Protein AF-A0A9N8VRM2-F1 (afdb_monomer_lite)

Sequence (56 aa):
MPVHTVETILLSVISMLSSPNDESPANIEAAKEWRDKYPQFKKRVQGIVRRSADAL

Structure (mmCIF, N/CA/C/O backbone):
data_AF-A0A9N8VRM2-F1
#
_entry.id   AF-A0A9N8VR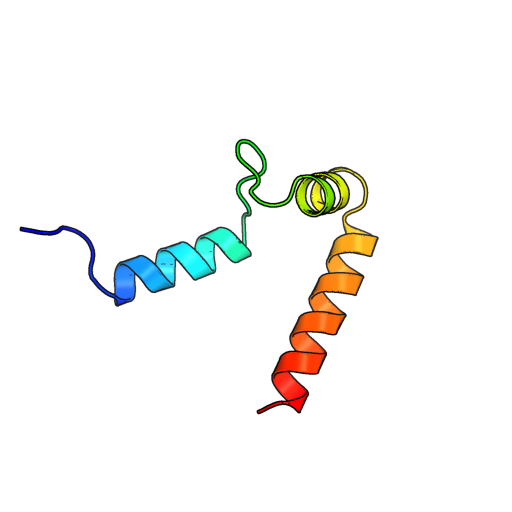M2-F1
#
loop_
_atom_site.group_PDB
_atom_site.id
_atom_site.type_symbol
_atom_site.label_atom_id
_atom_site.label_alt_id
_atom_site.label_comp_id
_atom_site.label_asym_id
_atom_site.label_entity_id
_atom_site.label_seq_id
_atom_site.pdbx_PDB_ins_code
_atom_site.Cartn_x
_atom_site.Cartn_y
_atom_site.Cartn_z
_atom_site.occupancy
_atom_site.B_iso_or_equiv
_atom_site.auth_seq_id
_atom_site.auth_comp_id
_atom_site.auth_asym_id
_atom_site.auth_atom_id
_atom_site.pdbx_PDB_model_num
ATOM 1 N N . MET A 1 1 ? 21.434 5.327 -19.598 1.00 49.66 1 MET A N 1
ATOM 2 C CA . MET A 1 1 ? 20.459 4.229 -19.777 1.00 49.66 1 MET A CA 1
ATOM 3 C C . MET A 1 1 ? 19.352 4.434 -18.749 1.00 49.66 1 MET A C 1
ATOM 5 O O . MET A 1 1 ? 19.708 4.806 -17.635 1.00 49.66 1 MET A O 1
ATOM 9 N N . PRO A 1 2 ? 18.056 4.300 -19.081 1.00 78.38 2 PRO A N 1
ATOM 10 C CA . PRO A 1 2 ? 17.002 4.414 -18.074 1.00 78.38 2 PRO A CA 1
ATOM 11 C C . PRO A 1 2 ? 17.202 3.332 -17.006 1.00 78.38 2 PRO A C 1
ATOM 13 O O . PRO A 1 2 ? 17.381 2.162 -17.332 1.00 78.38 2 PRO A O 1
ATOM 16 N N . VAL A 1 3 ? 17.252 3.754 -15.741 1.00 84.69 3 VAL A N 1
ATOM 17 C CA . VAL A 1 3 ? 17.595 2.897 -14.589 1.00 84.69 3 VAL A CA 1
ATOM 18 C C . VAL A 1 3 ? 16.433 1.982 -14.192 1.00 84.69 3 VAL A C 1
ATOM 20 O O . VAL A 1 3 ? 16.650 0.937 -13.587 1.00 84.69 3 VAL A O 1
ATOM 23 N N . HIS A 1 4 ? 15.203 2.346 -14.557 1.00 89.75 4 HIS A N 1
ATOM 24 C CA . HIS A 1 4 ? 14.007 1.616 -14.157 1.00 89.75 4 HIS A CA 1
ATOM 25 C C . HIS A 1 4 ? 13.519 0.660 -15.247 1.00 89.75 4 HIS A C 1
ATOM 27 O O . HIS A 1 4 ? 13.276 1.059 -16.386 1.00 89.75 4 HIS A O 1
ATOM 33 N N . THR A 1 5 ? 13.328 -0.600 -14.860 1.00 95.44 5 THR A N 1
ATOM 34 C CA . THR A 1 5 ? 12.589 -1.620 -15.613 1.00 95.44 5 THR A CA 1
ATOM 35 C C . THR A 1 5 ? 11.154 -1.728 -15.089 1.00 95.44 5 THR A C 1
ATOM 37 O O . THR A 1 5 ? 10.855 -1.276 -13.980 1.00 95.44 5 THR A O 1
ATOM 40 N N . VAL A 1 6 ? 10.264 -2.377 -15.849 1.00 95.62 6 VAL A N 1
ATOM 41 C CA . VAL A 1 6 ? 8.883 -2.661 -15.407 1.00 95.62 6 VAL A CA 1
ATOM 42 C C . VAL A 1 6 ? 8.868 -3.377 -14.054 1.00 95.62 6 VAL A C 1
ATOM 44 O O . VAL A 1 6 ? 8.109 -2.997 -13.171 1.00 95.62 6 VAL A O 1
ATOM 47 N N . GLU A 1 7 ? 9.754 -4.353 -13.857 1.00 95.75 7 GLU A N 1
ATOM 48 C CA . GLU A 1 7 ? 9.898 -5.073 -12.589 1.00 95.75 7 GLU A CA 1
ATOM 49 C C . GLU A 1 7 ? 10.222 -4.126 -11.426 1.00 95.75 7 GLU A C 1
ATOM 51 O O . GLU A 1 7 ? 9.537 -4.146 -10.405 1.00 95.75 7 GLU A O 1
ATOM 56 N N . THR A 1 8 ? 11.204 -3.231 -11.597 1.00 96.00 8 THR A N 1
ATOM 57 C CA . THR A 1 8 ? 11.565 -2.269 -10.541 1.00 96.00 8 THR A CA 1
ATOM 58 C C . THR A 1 8 ? 10.429 -1.295 -10.222 1.00 96.00 8 THR A C 1
ATOM 60 O O . THR A 1 8 ? 10.256 -0.906 -9.068 1.00 96.00 8 THR A O 1
ATOM 63 N N . ILE A 1 9 ? 9.611 -0.944 -11.220 1.00 96.19 9 ILE A N 1
ATOM 64 C CA . ILE A 1 9 ? 8.427 -0.100 -11.032 1.00 96.19 9 ILE A CA 1
ATOM 65 C C . ILE A 1 9 ? 7.357 -0.863 -10.242 1.00 96.19 9 ILE A C 1
ATOM 67 O O . ILE A 1 9 ? 6.815 -0.332 -9.275 1.00 96.19 9 ILE A O 1
ATOM 71 N N . LEU A 1 10 ? 7.077 -2.119 -10.597 1.00 97.25 10 LEU A N 1
ATOM 72 C CA . LEU A 1 10 ? 6.087 -2.941 -9.894 1.00 97.25 10 LEU A CA 1
ATOM 73 C C . LEU A 1 10 ? 6.487 -3.201 -8.437 1.00 97.25 10 LEU A C 1
ATOM 75 O O . LEU A 1 10 ? 5.646 -3.087 -7.545 1.00 97.25 10 LEU A O 1
ATOM 79 N N . LEU A 1 11 ? 7.768 -3.472 -8.175 1.00 96.44 11 LEU A N 1
ATOM 80 C CA . LEU A 1 11 ? 8.292 -3.615 -6.814 1.00 96.44 11 LEU A CA 1
ATOM 81 C C . LEU A 1 11 ? 8.097 -2.335 -5.991 1.00 96.44 11 LEU A C 1
ATOM 83 O O . LEU A 1 11 ? 7.700 -2.402 -4.824 1.00 96.44 11 LEU A O 1
ATOM 87 N N . SER A 1 12 ? 8.317 -1.167 -6.601 1.00 95.75 12 SER A N 1
ATOM 88 C CA . SER A 1 12 ? 8.067 0.126 -5.959 1.00 95.75 12 SER A CA 1
ATOM 89 C C . SER A 1 12 ? 6.586 0.314 -5.614 1.00 95.75 12 SER A C 1
ATOM 91 O O . SER A 1 12 ? 6.275 0.699 -4.488 1.00 95.75 12 SER A O 1
ATOM 93 N N . VAL A 1 13 ? 5.668 -0.039 -6.521 1.00 96.56 13 VAL A N 1
ATOM 94 C CA . VAL A 1 13 ? 4.219 0.041 -6.268 1.00 96.56 13 VAL A CA 1
ATOM 95 C C . VAL A 1 13 ? 3.795 -0.880 -5.119 1.00 96.56 13 VAL A C 1
ATOM 97 O O . VAL A 1 13 ? 3.066 -0.446 -4.229 1.00 96.56 13 VAL A O 1
ATOM 100 N N . ILE A 1 14 ? 4.274 -2.128 -5.086 1.00 96.44 14 ILE A N 1
ATOM 101 C CA . ILE A 1 14 ? 3.967 -3.076 -3.998 1.00 96.44 14 ILE A CA 1
ATOM 102 C C . ILE A 1 14 ? 4.483 -2.544 -2.652 1.00 96.44 14 ILE A C 1
ATOM 104 O O . ILE A 1 14 ? 3.772 -2.583 -1.642 1.00 96.44 14 ILE A O 1
ATOM 108 N N . SER A 1 15 ? 5.702 -2.004 -2.645 1.00 95.81 15 SER A N 1
ATOM 109 C CA . SER A 1 15 ? 6.316 -1.417 -1.449 1.00 95.81 15 SER A CA 1
ATOM 110 C C . SER A 1 15 ? 5.515 -0.211 -0.953 1.00 95.81 15 SER A C 1
ATOM 112 O O . SER A 1 15 ? 5.213 -0.115 0.235 1.00 95.81 15 SER A O 1
ATOM 114 N N . MET A 1 16 ? 5.079 0.657 -1.870 1.00 95.94 16 MET A N 1
ATOM 115 C CA . MET A 1 16 ? 4.237 1.815 -1.565 1.00 95.94 16 MET A CA 1
ATOM 116 C C . MET A 1 16 ? 2.868 1.413 -0.995 1.00 95.94 16 MET A C 1
ATOM 118 O O . MET A 1 16 ? 2.365 2.077 -0.097 1.00 95.94 16 MET A O 1
ATOM 122 N N . LEU A 1 17 ? 2.254 0.323 -1.467 1.00 95.44 17 LEU A N 1
ATOM 123 C CA . LEU A 1 17 ? 0.995 -0.170 -0.891 1.00 95.44 17 LEU A CA 1
ATOM 124 C C . LEU A 1 17 ? 1.169 -0.705 0.538 1.00 95.44 17 LEU A C 1
ATOM 126 O O . LEU A 1 17 ? 0.232 -0.642 1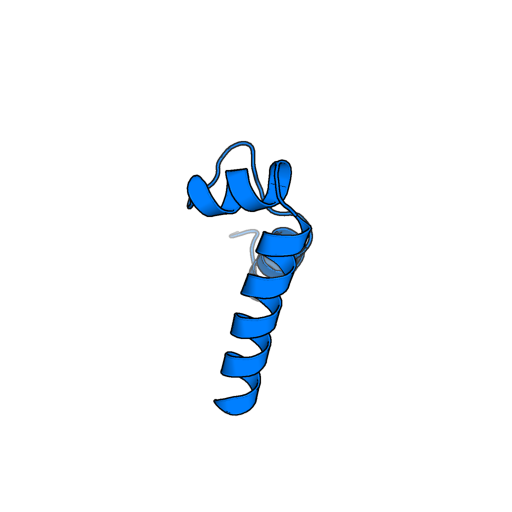.334 1.00 95.44 17 LEU A O 1
ATOM 130 N N . SER A 1 18 ? 2.356 -1.219 0.863 1.00 93.75 18 SER A N 1
ATOM 131 C CA . SER A 1 18 ? 2.686 -1.732 2.199 1.00 93.75 18 SER A CA 1
ATOM 132 C C . SER A 1 18 ? 3.045 -0.609 3.177 1.00 93.75 18 SER A C 1
ATOM 134 O O . SER A 1 18 ? 2.712 -0.693 4.358 1.00 93.75 18 SER A O 1
ATOM 136 N N . SER A 1 19 ? 3.687 0.450 2.678 1.00 93.50 19 SER A N 1
ATOM 137 C CA . SER A 1 19 ? 4.054 1.654 3.425 1.00 93.50 19 SER A CA 1
ATOM 138 C C . SER A 1 19 ? 3.705 2.902 2.601 1.00 93.50 19 SER A C 1
ATOM 140 O O . SER A 1 19 ? 4.557 3.403 1.861 1.00 93.50 19 SER A O 1
ATOM 142 N N . PRO A 1 20 ? 2.454 3.392 2.688 1.00 93.44 20 PRO A N 1
ATOM 143 C CA . PRO A 1 20 ? 2.008 4.567 1.944 1.00 93.44 20 PRO A CA 1
ATOM 144 C C . PRO A 1 20 ? 2.843 5.808 2.275 1.00 93.44 20 PRO A C 1
ATOM 146 O O . PRO A 1 20 ? 3.287 5.970 3.408 1.00 93.44 20 PRO A O 1
ATOM 149 N N . ASN A 1 21 ? 3.012 6.711 1.305 1.00 92.75 21 ASN A N 1
ATOM 150 C CA . ASN A 1 21 ? 3.625 8.016 1.550 1.00 92.75 21 ASN A CA 1
ATOM 151 C C . ASN A 1 21 ? 2.570 9.001 2.079 1.00 92.75 21 ASN A C 1
ATOM 153 O O . ASN A 1 21 ? 1.718 9.475 1.323 1.00 92.75 21 ASN A O 1
ATOM 157 N N . ASP A 1 22 ? 2.625 9.299 3.373 1.00 86.88 22 ASP A N 1
ATOM 158 C CA . ASP A 1 22 ? 1.687 10.185 4.055 1.00 86.88 22 ASP A CA 1
ATOM 159 C C . ASP A 1 22 ? 2.204 11.633 4.212 1.00 86.88 22 ASP A C 1
ATOM 161 O O . ASP A 1 22 ? 1.422 12.513 4.598 1.00 86.88 22 ASP A O 1
ATOM 165 N N . GLU A 1 23 ? 3.469 11.886 3.847 1.00 90.88 23 GLU A N 1
ATOM 166 C CA . GLU A 1 23 ? 4.096 13.213 3.725 1.00 90.88 23 GLU A CA 1
ATOM 167 C C . GLU A 1 23 ? 3.646 13.938 2.449 1.00 90.88 23 GLU A C 1
ATOM 169 O O . GLU A 1 23 ? 3.509 15.161 2.426 1.00 90.88 23 GLU A O 1
ATOM 174 N N . SER A 1 24 ? 3.372 13.179 1.383 1.00 95.44 24 SER A N 1
ATOM 175 C CA . SER A 1 24 ? 2.854 13.696 0.112 1.00 95.44 24 SER A CA 1
ATOM 176 C C . SER A 1 24 ? 1.685 12.843 -0.404 1.00 95.44 24 SER A C 1
ATOM 178 O O . SER A 1 24 ? 1.810 12.126 -1.402 1.00 95.44 24 SER A O 1
ATOM 180 N N . PRO A 1 25 ? 0.525 12.867 0.280 1.00 95.94 25 PRO A N 1
ATOM 181 C CA . PRO A 1 25 ? -0.589 12.011 -0.086 1.00 95.94 25 PRO A CA 1
ATOM 182 C C . PRO A 1 25 ? -1.352 12.575 -1.286 1.00 95.94 25 PRO A C 1
ATOM 184 O O . PRO A 1 25 ? -1.824 13.710 -1.268 1.00 95.94 25 PRO A O 1
ATOM 187 N N . ALA A 1 26 ? -1.585 11.738 -2.297 1.00 96.88 26 ALA A N 1
ATOM 188 C CA . ALA A 1 26 ? -2.498 12.078 -3.391 1.00 96.88 26 ALA A CA 1
ATOM 189 C C . ALA A 1 26 ? -3.968 12.138 -2.927 1.00 96.88 26 ALA A C 1
ATOM 191 O O . ALA A 1 26 ? -4.771 12.888 -3.475 1.00 96.88 26 ALA A O 1
ATOM 192 N N . ASN A 1 27 ? -4.323 11.352 -1.903 1.00 96.75 27 ASN A N 1
ATOM 193 C CA . ASN A 1 27 ? -5.635 11.375 -1.263 1.00 96.75 27 ASN A CA 1
ATOM 194 C C . ASN A 1 27 ? -5.484 11.750 0.218 1.00 96.75 27 ASN A C 1
ATOM 196 O O . ASN A 1 27 ? -5.126 10.918 1.054 1.00 96.75 27 ASN A O 1
ATOM 200 N N . ILE A 1 28 ? -5.783 13.013 0.527 1.00 96.06 28 ILE A N 1
ATOM 201 C CA . ILE A 1 28 ? -5.654 13.589 1.872 1.00 96.06 28 ILE A CA 1
ATOM 202 C C . ILE A 1 28 ? -6.589 12.892 2.872 1.00 96.06 28 ILE A C 1
ATOM 204 O O . ILE A 1 28 ? -6.195 12.640 4.011 1.00 96.06 28 ILE A O 1
ATOM 208 N N . GLU A 1 29 ? -7.810 12.544 2.460 1.00 95.44 29 GLU A N 1
ATOM 209 C CA . GLU A 1 29 ? -8.787 11.880 3.329 1.00 95.44 29 GLU A CA 1
ATOM 210 C C . GLU A 1 29 ? -8.318 10.481 3.722 1.00 95.44 29 GLU A C 1
ATOM 212 O O . GLU A 1 29 ? -8.335 10.136 4.902 1.00 95.44 29 GLU A O 1
ATOM 217 N N . ALA A 1 30 ? -7.846 9.699 2.748 1.00 95.94 30 ALA A N 1
ATOM 218 C CA . ALA A 1 30 ? -7.325 8.358 2.985 1.00 95.94 30 ALA A CA 1
ATOM 219 C C . ALA A 1 30 ? -6.068 8.388 3.864 1.00 95.94 30 ALA A C 1
ATOM 221 O O . ALA A 1 30 ? -5.939 7.557 4.757 1.00 95.94 30 ALA A O 1
ATOM 222 N N . ALA A 1 31 ? -5.173 9.363 3.664 1.00 96.56 31 ALA A N 1
ATOM 223 C CA . ALA A 1 31 ? -3.990 9.534 4.506 1.00 96.56 31 ALA A CA 1
ATOM 224 C C . ALA A 1 31 ? -4.355 9.895 5.953 1.00 96.56 31 ALA A C 1
ATOM 226 O O . ALA A 1 31 ? -3.784 9.349 6.897 1.00 96.56 31 ALA A O 1
ATOM 227 N N . LYS A 1 32 ? -5.352 10.769 6.146 1.00 95.56 32 LYS A N 1
ATOM 228 C CA . LYS A 1 32 ? -5.878 11.088 7.477 1.00 95.56 32 LYS A CA 1
ATOM 229 C C . LYS A 1 32 ? -6.545 9.875 8.129 1.00 95.56 32 LYS A C 1
ATOM 231 O O . LYS A 1 32 ? -6.304 9.604 9.299 1.00 95.56 32 LYS A O 1
ATOM 236 N N . GLU A 1 33 ? -7.355 9.124 7.383 1.00 96.19 33 GLU A N 1
ATOM 237 C CA . GLU A 1 33 ? -7.985 7.892 7.869 1.00 96.19 33 GLU A CA 1
ATOM 238 C C . GLU A 1 33 ? -6.934 6.833 8.239 1.00 96.19 33 GLU A C 1
ATOM 240 O O . GLU A 1 33 ? -7.069 6.172 9.263 1.00 96.19 33 GLU A O 1
ATOM 245 N N . TRP A 1 34 ? -5.861 6.710 7.454 1.00 95.94 34 TRP A N 1
ATOM 246 C CA . TRP A 1 34 ? -4.749 5.800 7.727 1.00 95.94 34 TRP A CA 1
ATOM 247 C C . TRP A 1 34 ? -4.004 6.156 9.022 1.00 95.94 34 TRP A C 1
ATOM 249 O O . TRP A 1 34 ? -3.786 5.262 9.839 1.00 95.94 34 TRP A O 1
ATOM 259 N N . ARG A 1 35 ? -3.689 7.441 9.254 1.00 94.56 35 ARG A N 1
ATOM 260 C CA . ARG A 1 35 ? -3.016 7.914 10.481 1.00 94.56 35 ARG A CA 1
ATOM 261 C C . ARG A 1 35 ? -3.904 7.854 11.722 1.00 94.56 35 ARG A C 1
ATOM 263 O O . ARG A 1 35 ? -3.509 7.301 12.744 1.00 94.56 35 ARG A O 1
ATOM 270 N N . ASP A 1 36 ? -5.104 8.420 11.632 1.00 96.81 36 ASP A N 1
ATOM 271 C CA . ASP A 1 36 ? -5.929 8.709 12.811 1.00 96.81 36 ASP A CA 1
ATOM 272 C C . ASP A 1 36 ? -6.945 7.590 13.099 1.00 96.81 36 ASP A C 1
ATOM 274 O O . ASP A 1 36 ? -7.462 7.475 14.212 1.00 96.81 36 ASP A O 1
ATOM 278 N N . LYS A 1 37 ? -7.304 6.789 12.084 1.00 97.25 37 LYS A N 1
ATOM 279 C CA . LYS A 1 37 ? -8.428 5.835 12.122 1.00 97.25 37 LYS A CA 1
ATOM 280 C C . LYS A 1 37 ? -8.113 4.526 11.391 1.00 97.25 37 L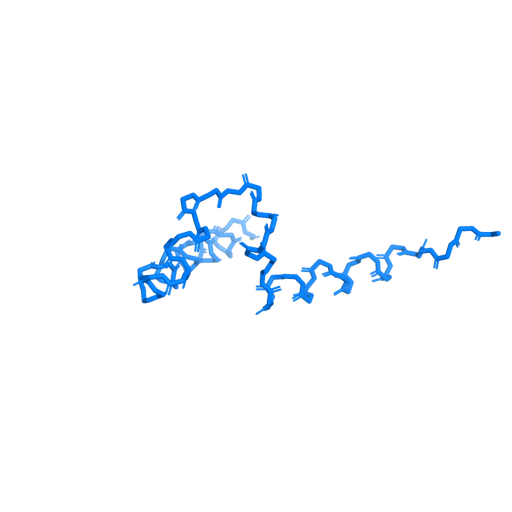YS A C 1
ATOM 282 O O . LYS A 1 37 ? -8.966 3.974 10.690 1.00 97.25 37 LYS A O 1
ATOM 287 N N . TYR A 1 38 ? -6.914 3.986 11.601 1.00 96.06 38 TYR A N 1
ATOM 288 C CA . TYR A 1 38 ? -6.420 2.803 10.889 1.00 96.06 38 TYR A CA 1
ATOM 289 C C . TYR A 1 38 ? -7.401 1.606 10.812 1.00 96.06 38 TYR A C 1
ATOM 291 O O . TYR A 1 38 ? -7.515 1.006 9.741 1.00 96.06 38 TYR A O 1
ATOM 299 N N . PRO A 1 39 ? -8.179 1.247 11.861 1.00 97.94 39 PRO A N 1
ATOM 300 C CA . PRO A 1 39 ? -9.163 0.164 11.750 1.00 97.94 39 PRO A CA 1
ATOM 301 C C . PRO A 1 39 ? -10.250 0.405 10.688 1.00 97.94 39 PRO A C 1
ATOM 303 O O . PR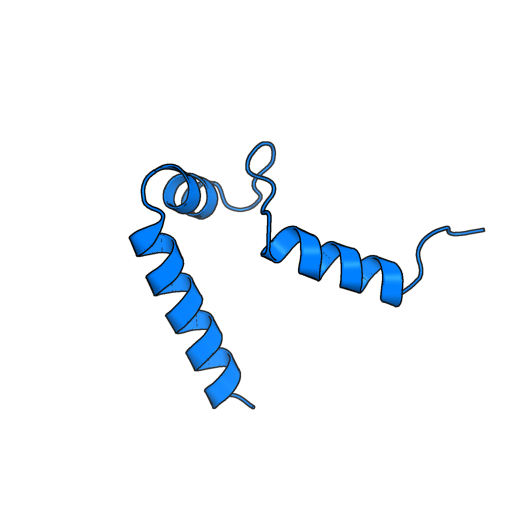O A 1 39 ? -10.685 -0.541 10.029 1.00 97.94 39 PRO A O 1
ATOM 306 N N . GLN A 1 40 ? -10.681 1.658 10.499 1.00 97.69 40 GLN A N 1
ATOM 307 C CA . GLN A 1 40 ? -11.672 2.036 9.481 1.00 97.69 40 GLN A CA 1
ATOM 308 C C . GLN A 1 40 ? -11.055 1.958 8.085 1.00 97.69 40 GLN A C 1
ATOM 310 O O . GLN A 1 40 ? -11.607 1.279 7.212 1.00 97.69 40 GLN A O 1
ATOM 315 N N . PHE A 1 41 ? -9.847 2.512 7.937 1.00 97.06 41 PHE A N 1
ATOM 316 C CA . PHE A 1 41 ? -9.062 2.416 6.711 1.00 97.06 41 PHE A CA 1
ATOM 317 C C . PHE A 1 41 ? -8.890 0.952 6.284 1.00 97.06 41 PHE A C 1
ATOM 319 O O . PHE A 1 41 ? -9.216 0.577 5.157 1.00 97.06 41 PHE A O 1
ATOM 326 N N . LYS A 1 42 ? -8.468 0.085 7.215 1.00 97.31 42 LYS A N 1
ATOM 327 C CA . LYS A 1 42 ? -8.285 -1.351 6.972 1.00 97.31 42 LYS A CA 1
ATOM 328 C C . LYS A 1 42 ? -9.579 -2.021 6.510 1.00 97.31 42 LYS A C 1
ATOM 330 O O . LYS A 1 42 ? -9.550 -2.771 5.536 1.00 97.31 42 LYS A O 1
ATOM 335 N N . LYS A 1 43 ? -10.714 -1.735 7.158 1.00 98.06 43 LYS A N 1
ATOM 336 C CA . LYS A 1 43 ? -12.025 -2.280 6.762 1.00 98.06 43 LYS A CA 1
ATOM 337 C C . LYS A 1 43 ? -12.405 -1.860 5.338 1.00 98.06 43 LYS A 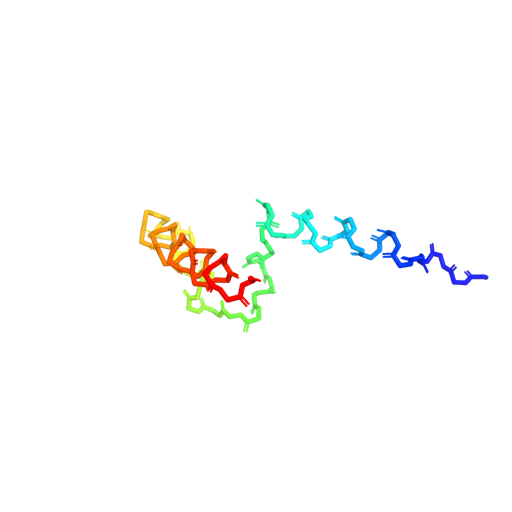C 1
ATOM 339 O O . LYS A 1 43 ? -12.894 -2.683 4.565 1.00 98.06 43 LYS A O 1
ATOM 344 N N . ARG A 1 44 ? -12.155 -0.600 4.968 1.00 97.25 44 ARG A N 1
ATOM 345 C CA . ARG A 1 44 ? -12.417 -0.081 3.618 1.00 97.25 44 ARG A CA 1
ATOM 346 C C . ARG A 1 44 ? -11.531 -0.755 2.570 1.00 97.25 44 ARG A C 1
ATOM 348 O O . ARG A 1 44 ? -12.049 -1.220 1.556 1.00 97.25 44 ARG A O 1
ATOM 355 N N . VAL A 1 45 ? -10.229 -0.875 2.836 1.00 97.25 45 VAL A N 1
ATOM 356 C CA . VAL A 1 45 ? -9.276 -1.562 1.946 1.00 97.25 45 VAL A CA 1
ATOM 357 C C . VAL A 1 45 ? -9.645 -3.035 1.766 1.00 97.25 45 VAL A C 1
ATOM 359 O O . VAL A 1 45 ? -9.665 -3.516 0.637 1.00 97.25 45 VAL A O 1
ATOM 362 N N . GLN A 1 46 ? -10.029 -3.742 2.833 1.00 97.44 46 GLN A N 1
ATOM 363 C CA . GLN A 1 46 ? -10.504 -5.130 2.738 1.00 97.44 46 GLN A CA 1
ATOM 364 C C . GLN A 1 46 ? -11.720 -5.271 1.813 1.00 97.44 46 GLN A C 1
ATOM 366 O O . GLN A 1 46 ? -11.773 -6.201 1.011 1.00 97.44 46 GLN A O 1
ATOM 371 N N . GLY A 1 47 ? -12.672 -4.334 1.879 1.00 97.75 47 GLY A N 1
ATOM 372 C CA . GLY A 1 47 ? -13.814 -4.306 0.962 1.00 97.75 47 GLY A CA 1
ATOM 373 C C . GLY A 1 47 ? -13.404 -4.119 -0.503 1.00 97.75 47 GLY A C 1
ATOM 374 O O . GLY A 1 47 ? -13.981 -4.752 -1.385 1.00 97.75 47 GLY A O 1
ATOM 375 N N . ILE A 1 48 ? -12.385 -3.296 -0.771 1.00 97.00 48 ILE A N 1
ATOM 376 C CA . ILE A 1 48 ? -11.831 -3.101 -2.122 1.00 97.00 48 ILE A CA 1
ATOM 377 C C . ILE A 1 48 ? -11.164 -4.387 -2.620 1.00 97.00 48 ILE A C 1
ATOM 379 O O . ILE A 1 48 ? -11.474 -4.831 -3.723 1.00 97.00 48 ILE A O 1
ATOM 383 N N . VAL A 1 49 ? -10.318 -5.015 -1.795 1.00 96.50 49 VAL A N 1
ATOM 384 C CA . VAL A 1 49 ? -9.642 -6.280 -2.132 1.00 96.50 49 VAL A CA 1
ATOM 385 C C . VAL A 1 49 ? -10.656 -7.387 -2.416 1.00 96.50 49 VAL A C 1
ATOM 387 O O . VAL A 1 49 ? -10.507 -8.140 -3.377 1.00 96.50 49 VAL A O 1
ATOM 390 N N . ARG A 1 50 ? -11.727 -7.471 -1.616 1.00 97.12 50 ARG A N 1
ATOM 391 C CA . ARG A 1 50 ? -12.784 -8.458 -1.845 1.00 97.12 50 ARG A CA 1
ATOM 392 C C . ARG A 1 50 ? -13.468 -8.242 -3.192 1.00 97.12 50 ARG A C 1
ATOM 394 O O . ARG A 1 50 ? -13.572 -9.178 -3.973 1.00 97.12 50 ARG A O 1
ATOM 401 N N . ARG A 1 51 ? -13.856 -7.000 -3.490 1.00 96.81 51 ARG A N 1
ATOM 402 C CA . ARG A 1 51 ? -14.472 -6.644 -4.773 1.00 96.81 51 ARG A CA 1
ATOM 403 C C . ARG A 1 51 ? -13.566 -6.926 -5.968 1.00 96.81 51 ARG A C 1
ATOM 405 O O . ARG A 1 51 ? -14.076 -7.336 -7.000 1.00 96.81 51 ARG A O 1
ATOM 412 N N . SER A 1 52 ? -12.257 -6.691 -5.852 1.00 95.19 52 SER A N 1
ATOM 413 C CA . SER A 1 52 ? -11.325 -7.012 -6.938 1.00 95.19 52 SER A CA 1
ATOM 414 C C . SER A 1 52 ? -11.180 -8.516 -7.145 1.00 95.19 52 SER A C 1
ATOM 416 O O . SER A 1 52 ? -11.017 -8.937 -8.279 1.00 95.19 52 SER A O 1
ATOM 418 N N . ALA A 1 53 ? -11.262 -9.315 -6.075 1.00 93.12 53 ALA A N 1
ATOM 419 C CA . ALA A 1 53 ? -11.206 -10.772 -6.169 1.00 93.12 53 ALA A CA 1
ATOM 420 C C . ALA A 1 53 ? -12.480 -11.372 -6.779 1.00 93.12 53 ALA A C 1
ATOM 422 O O . ALA A 1 53 ? -12.386 -12.335 -7.523 1.00 93.12 53 ALA A O 1
ATOM 423 N N . ASP A 1 54 ? -13.650 -10.796 -6.489 1.00 93.31 54 ASP A N 1
ATOM 424 C CA . ASP A 1 54 ? -14.925 -11.233 -7.076 1.00 93.31 54 ASP A CA 1
ATOM 425 C C . ASP A 1 54 ? -15.075 -10.810 -8.560 1.00 93.31 54 ASP A C 1
ATOM 427 O O . ASP A 1 54 ? -15.956 -11.308 -9.254 1.00 93.31 54 ASP A O 1
ATOM 431 N N . ALA A 1 55 ? -14.253 -9.867 -9.039 1.00 80.88 55 ALA A N 1
ATOM 432 C CA . ALA A 1 55 ? -14.240 -9.390 -10.427 1.00 80.88 55 ALA A CA 1
ATOM 433 C C . ALA A 1 55 ? -13.207 -10.106 -11.324 1.00 80.88 55 ALA A C 1
ATOM 435 O O . ALA A 1 55 ? -13.085 -9.750 -12.499 1.00 80.88 55 ALA A O 1
ATOM 436 N N . LEU A 1 56 ? -12.454 -11.057 -10.761 1.00 63.16 56 LEU A N 1
ATOM 437 C CA . LEU A 1 56 ? -11.543 -11.967 -11.464 1.00 63.16 56 LEU A CA 1
ATOM 438 C C . LEU A 1 56 ? -12.267 -13.273 -11.803 1.00 63.16 56 LEU A C 1
ATOM 440 O O . LEU A 1 56 ? -11.967 -13.818 -12.886 1.00 63.16 56 LEU A O 1
#

Radius of gyration: 14.17 Å; chains: 1; bounding box: 35×26×33 Å

InterPro domains:
  IPR000608 Ubiquitin-conjugating (UBC), catalytic core domain [PF00179] (2-46)
  IPR000608 Ubiquitin-conjugating (UBC), catalytic core domain [PS50127] (1-54)
  IPR016135 Ubiquitin-conjugating enzyme/RWD-like [G3DSA:3.10.110.10] (1-54)
  IPR016135 Ubiquitin-conjugating enzyme/RWD-like [SSF54495] (2-53)
  IPR050113 Ubiquitin-conjugating enzyme E2-like [PTHR24067] (2-50)

pLDDT: mean 93.47, std 8.2, range [49.66, 98.06]

Organism: NCBI:txid1213867

Foldseek 3Di:
DPPDDPVNVVVVVVVCVVPPDLVDDPDVVLSCCCVPPV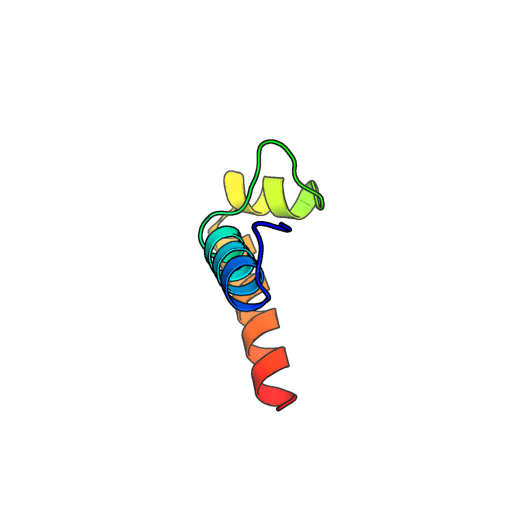VVSVVVVVVVVVVVVVVD

Secondary structure (DSSP, 8-state):
-----HHHHHHHHHHHHHS--SSS-S-HHHHHHHHH-HHHHHHHHHHHHHHHHHT-